Protein AF-A0A914M9F5-F1 (afdb_monomer_lite)

Structure (mmCIF, N/CA/C/O backbone):
data_AF-A0A914M9F5-F1
#
_entry.id   AF-A0A914M9F5-F1
#
loop_
_atom_site.group_PDB
_atom_site.id
_atom_site.type_symbol
_atom_site.label_atom_id
_atom_site.label_alt_id
_atom_site.label_comp_id
_atom_site.label_asym_id
_atom_site.label_entity_id
_atom_site.label_seq_id
_atom_site.pdbx_PDB_ins_code
_atom_site.Cartn_x
_atom_site.Cartn_y
_atom_site.Cartn_z
_atom_site.occupancy
_atom_site.B_iso_or_equiv
_atom_site.auth_seq_id
_atom_site.auth_comp_id
_atom_site.auth_asym_id
_atom_site.auth_atom_id
_atom_site.pdbx_PDB_model_num
ATOM 1 N N . MET A 1 1 ? 13.627 -33.824 -0.080 1.00 36.53 1 MET A N 1
ATOM 2 C CA . MET A 1 1 ? 12.360 -33.127 0.204 1.00 36.53 1 MET A CA 1
ATOM 3 C C . MET A 1 1 ? 12.661 -31.669 -0.057 1.00 36.53 1 MET A C 1
ATOM 5 O O . MET A 1 1 ? 13.066 -30.966 0.854 1.00 36.53 1 MET A O 1
ATOM 9 N N . GLU A 1 2 ? 12.656 -31.293 -1.329 1.00 35.72 2 GLU A N 1
ATOM 10 C CA . GLU A 1 2 ? 12.873 -29.908 -1.739 1.00 35.72 2 GLU A CA 1
ATOM 11 C C . GLU A 1 2 ? 11.484 -29.320 -1.948 1.00 35.72 2 GLU A C 1
ATOM 13 O O . GLU A 1 2 ? 10.638 -29.928 -2.603 1.00 35.72 2 GLU A O 1
ATOM 18 N N . ILE A 1 3 ? 11.226 -28.234 -1.231 1.00 41.19 3 ILE A N 1
ATOM 19 C CA . ILE A 1 3 ? 9.959 -27.518 -1.217 1.00 41.19 3 ILE A CA 1
ATOM 20 C C . ILE A 1 3 ? 9.910 -26.757 -2.542 1.00 41.19 3 ILE A C 1
ATOM 22 O O . ILE A 1 3 ? 10.814 -25.980 -2.833 1.00 41.19 3 ILE A O 1
ATOM 26 N N . GLU A 1 4 ? 8.909 -27.049 -3.369 1.00 42.34 4 GLU A N 1
ATOM 27 C CA . GLU A 1 4 ? 8.679 -26.341 -4.625 1.00 42.34 4 GLU A CA 1
ATOM 28 C C . GLU A 1 4 ? 8.221 -24.914 -4.304 1.00 42.34 4 GLU A C 1
ATOM 30 O O . GLU A 1 4 ? 7.059 -24.681 -3.964 1.00 42.34 4 GLU A O 1
ATOM 35 N N . ASP A 1 5 ? 9.151 -23.962 -4.391 1.00 47.34 5 ASP A N 1
ATOM 36 C CA . ASP A 1 5 ? 8.821 -22.547 -4.496 1.00 47.34 5 ASP A CA 1
ATOM 37 C C . ASP A 1 5 ? 7.995 -22.353 -5.770 1.00 47.34 5 ASP A C 1
ATOM 39 O O . ASP A 1 5 ? 8.462 -22.514 -6.900 1.00 47.34 5 ASP A O 1
ATOM 43 N N . ASN A 1 6 ? 6.713 -22.068 -5.560 1.00 45.53 6 ASN A N 1
ATOM 44 C CA . ASN A 1 6 ? 5.706 -21.829 -6.581 1.00 45.53 6 ASN A CA 1
ATOM 45 C C . ASN A 1 6 ? 5.933 -20.449 -7.221 1.00 45.53 6 ASN A C 1
ATOM 47 O O . ASN A 1 6 ? 5.087 -19.557 -7.134 1.00 45.53 6 ASN A O 1
ATOM 51 N N . GLU A 1 7 ? 7.096 -20.246 -7.841 1.00 55.00 7 GLU A N 1
ATOM 52 C CA . GLU A 1 7 ? 7.311 -19.111 -8.726 1.00 55.00 7 GLU A CA 1
ATOM 53 C C . GLU A 1 7 ? 6.410 -19.301 -9.942 1.00 55.00 7 GLU A C 1
ATOM 55 O O . GLU A 1 7 ? 6.537 -20.253 -10.713 1.00 55.00 7 GLU A O 1
ATOM 60 N N . LYS A 1 8 ? 5.450 -18.393 -10.102 1.00 53.75 8 LYS A N 1
ATOM 61 C CA . LYS A 1 8 ? 4.536 -18.337 -11.240 1.00 53.75 8 LYS A CA 1
ATOM 62 C C . LYS A 1 8 ? 5.347 -18.066 -12.511 1.00 53.75 8 LYS A C 1
ATOM 64 O O . LYS A 1 8 ? 5.555 -16.924 -12.905 1.00 53.75 8 LYS A O 1
ATOM 69 N N . ILE A 1 9 ? 5.831 -19.134 -13.142 1.00 55.56 9 ILE A N 1
ATOM 70 C CA . ILE A 1 9 ? 6.657 -19.070 -14.347 1.00 55.56 9 ILE A CA 1
ATOM 71 C C . ILE A 1 9 ? 5.792 -18.532 -15.499 1.00 55.56 9 ILE A C 1
ATOM 73 O O . ILE A 1 9 ? 4.953 -19.249 -16.042 1.00 55.56 9 ILE A O 1
ATOM 77 N N . PHE A 1 10 ? 6.007 -17.277 -15.907 1.00 58.50 10 PHE A N 1
ATOM 78 C CA . PHE A 1 10 ? 5.299 -16.633 -17.030 1.00 58.50 10 PHE A CA 1
ATOM 79 C C . PHE A 1 10 ? 5.623 -17.247 -18.413 1.00 58.50 10 PHE A C 1
ATOM 81 O O . PHE A 1 10 ? 5.035 -16.869 -19.424 1.00 58.50 10 PHE A O 1
ATOM 88 N N . GLY A 1 11 ? 6.519 -18.236 -18.469 1.00 53.34 11 GLY A N 1
ATOM 89 C CA . GLY A 1 11 ? 6.810 -19.047 -19.648 1.00 53.34 11 GLY A CA 1
ATOM 90 C C . GLY A 1 11 ? 8.001 -19.978 -19.417 1.00 53.34 11 GLY A C 1
ATOM 91 O O . GLY A 1 11 ? 8.998 -19.597 -18.810 1.00 53.34 11 GLY A O 1
ATOM 92 N N . LYS A 1 12 ? 7.928 -21.222 -19.901 1.00 60.12 12 LYS A N 1
ATOM 93 C CA . LYS A 1 12 ? 9.051 -22.165 -19.804 1.00 60.12 12 LYS A CA 1
ATOM 94 C C . LYS A 1 12 ? 10.062 -21.885 -20.916 1.00 60.12 12 LYS A C 1
ATOM 96 O O . LYS A 1 12 ? 9.713 -21.912 -22.093 1.00 60.12 12 LY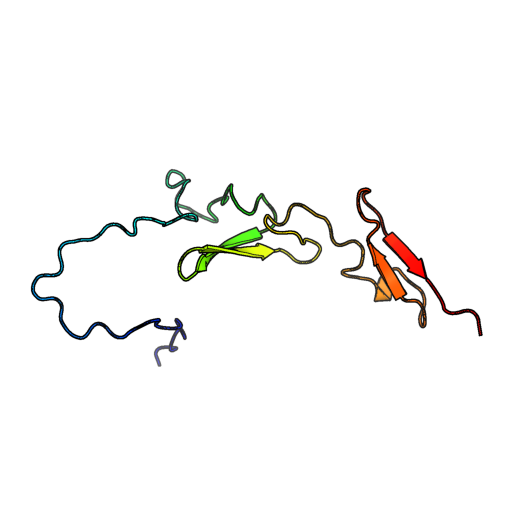S A O 1
ATOM 101 N N . ARG A 1 13 ? 11.332 -21.679 -20.555 1.00 60.34 13 ARG A N 1
ATOM 102 C CA . ARG A 1 13 ? 12.443 -21.541 -21.512 1.00 60.34 13 ARG A CA 1
ATOM 103 C C . ARG A 1 13 ? 12.597 -22.827 -22.336 1.00 60.34 13 ARG A C 1
ATOM 105 O O . ARG A 1 13 ? 12.939 -23.868 -21.781 1.00 60.34 13 ARG A O 1
ATOM 112 N N . VAL A 1 14 ? 12.357 -22.752 -23.648 1.00 66.81 14 VAL A N 1
ATOM 113 C CA . VAL A 1 14 ? 12.386 -23.920 -24.557 1.00 66.81 14 VAL A CA 1
ATOM 114 C C . VAL A 1 14 ? 13.778 -24.167 -25.165 1.00 66.81 14 VAL A C 1
ATOM 116 O O . VAL A 1 14 ? 14.112 -25.306 -25.475 1.00 66.81 14 VAL A O 1
ATOM 119 N N . SER A 1 15 ? 14.631 -23.142 -25.287 1.00 66.75 15 SER A N 1
ATOM 120 C CA . SER A 1 15 ? 16.040 -23.277 -25.701 1.00 66.75 15 SER A CA 1
ATOM 121 C C . SER A 1 15 ? 16.862 -22.076 -25.222 1.00 66.75 15 SER A C 1
ATOM 123 O O . SER A 1 15 ? 16.302 -21.002 -25.036 1.00 66.75 15 SER A O 1
ATOM 125 N N . GLN A 1 16 ? 18.169 -22.267 -25.000 1.00 65.94 16 GLN A N 1
ATOM 126 C CA . GLN A 1 16 ? 19.151 -21.214 -24.673 1.00 65.94 16 GLN A CA 1
ATOM 127 C C . GLN A 1 16 ? 19.985 -20.759 -25.884 1.00 65.94 16 GLN A C 1
ATOM 129 O O . GLN A 1 16 ? 20.813 -19.858 -25.773 1.00 65.94 16 GLN A O 1
ATOM 134 N N . GLN A 1 17 ? 19.800 -21.389 -27.043 1.00 69.00 17 GLN A N 1
A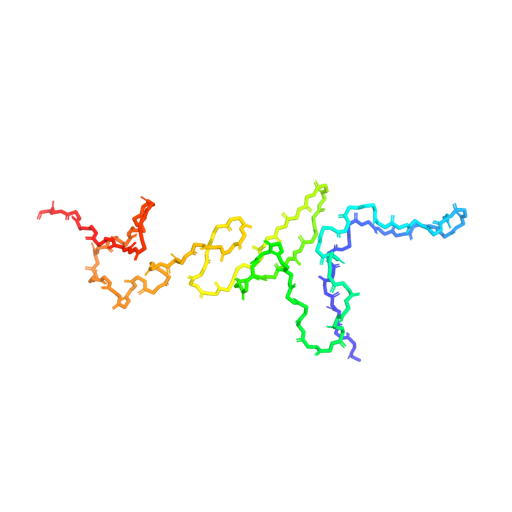TOM 135 C CA . GLN A 1 17 ? 20.597 -21.108 -28.235 1.00 69.00 17 GLN A CA 1
ATO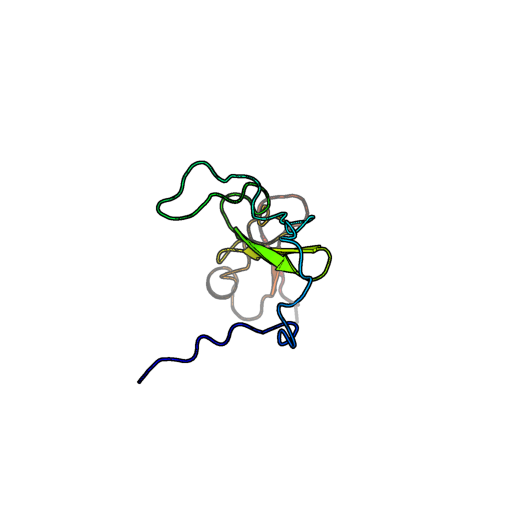M 136 C C . GLN A 1 17 ? 20.197 -19.749 -28.826 1.00 69.00 17 GLN A C 1
ATOM 138 O O . GLN A 1 17 ? 19.016 -19.497 -29.046 1.00 69.00 17 GLN A O 1
ATOM 143 N N . ASN A 1 18 ? 21.183 -18.887 -29.096 1.00 52.53 18 ASN A N 1
ATOM 144 C CA . ASN A 1 18 ? 21.016 -17.527 -29.638 1.00 52.53 18 ASN A CA 1
ATOM 145 C C . ASN A 1 18 ? 20.255 -16.532 -28.739 1.00 52.53 18 ASN A C 1
ATOM 147 O O . ASN A 1 18 ? 19.887 -15.452 -29.198 1.00 52.53 18 ASN A O 1
ATOM 151 N N . LEU A 1 19 ? 20.058 -16.854 -27.457 1.00 57.88 19 LEU A N 1
ATOM 152 C CA . LEU A 1 19 ? 19.687 -15.857 -26.457 1.00 57.88 19 LEU A CA 1
ATOM 153 C C . LEU A 1 19 ? 20.923 -15.015 -26.142 1.00 57.88 19 LEU A C 1
ATOM 155 O O . LEU A 1 19 ? 21.853 -15.476 -25.485 1.00 57.88 19 LEU A O 1
ATOM 159 N N . LEU A 1 20 ? 20.938 -13.782 -26.640 1.00 59.94 20 LEU A N 1
ATOM 160 C CA . LEU A 1 20 ? 21.826 -12.754 -26.107 1.00 59.94 20 LEU A CA 1
ATOM 161 C C . LEU A 1 20 ? 21.432 -12.514 -24.644 1.00 59.94 20 LEU A C 1
ATOM 163 O O . LEU A 1 20 ? 20.245 -12.582 -24.317 1.00 59.94 20 LEU A O 1
ATOM 167 N N . ASN A 1 21 ? 22.399 -12.229 -23.768 1.00 57.09 21 ASN A N 1
ATOM 168 C CA . ASN A 1 21 ? 22.081 -11.743 -22.427 1.00 57.09 21 ASN A CA 1
ATOM 169 C C . ASN A 1 21 ? 21.283 -10.442 -22.578 1.00 57.09 21 ASN A C 1
ATOM 171 O O . ASN A 1 21 ? 21.849 -9.393 -22.877 1.00 57.09 21 ASN A O 1
ATOM 175 N N . GLY A 1 22 ? 19.965 -10.533 -22.428 1.00 52.12 22 GLY A N 1
ATOM 176 C CA . GLY A 1 22 ? 19.097 -9.376 -22.326 1.00 52.12 22 GLY A CA 1
ATOM 177 C C . GLY A 1 22 ? 19.171 -8.839 -20.907 1.00 52.12 22 GLY A C 1
ATOM 178 O O . GLY A 1 22 ? 19.084 -9.601 -19.947 1.00 52.12 22 GLY A O 1
ATOM 179 N N . THR A 1 23 ? 19.334 -7.532 -20.767 1.00 55.12 23 THR A N 1
ATOM 180 C CA . THR A 1 23 ? 18.883 -6.840 -19.563 1.00 55.12 23 THR A CA 1
ATOM 181 C C . THR A 1 23 ? 17.359 -6.802 -19.614 1.00 55.12 23 THR A C 1
ATOM 183 O O . THR A 1 23 ? 16.798 -6.544 -20.683 1.00 55.12 23 THR A O 1
ATOM 186 N N . VAL A 1 24 ? 16.671 -7.056 -18.500 1.00 60.59 24 VAL A N 1
ATOM 187 C CA . VAL A 1 24 ? 15.262 -6.661 -18.413 1.00 60.59 24 VAL A CA 1
ATOM 188 C C . VAL A 1 24 ? 15.251 -5.139 -18.537 1.00 60.59 24 VAL A C 1
ATOM 190 O O . VAL A 1 24 ? 15.898 -4.444 -17.760 1.00 60.59 24 VAL A O 1
ATOM 193 N N . SER A 1 25 ? 14.633 -4.636 -19.605 1.00 58.22 25 SER A N 1
ATOM 194 C CA . SER A 1 25 ? 14.616 -3.201 -19.920 1.00 58.22 25 SER A CA 1
ATOM 195 C C . SER A 1 25 ? 13.854 -2.401 -18.858 1.00 58.22 25 SER A C 1
ATOM 197 O O . SER A 1 25 ? 14.225 -1.269 -18.565 1.00 58.22 25 SER A O 1
ATOM 199 N N . ASP A 1 26 ? 12.836 -3.019 -18.250 1.00 62.84 26 ASP A N 1
ATOM 200 C CA . ASP A 1 26 ? 11.819 -2.338 -17.445 1.00 62.84 26 ASP A CA 1
ATOM 201 C C . ASP A 1 26 ? 11.787 -2.900 -16.012 1.00 62.84 26 ASP A C 1
ATOM 203 O O . ASP A 1 26 ? 10.737 -3.196 -15.447 1.00 62.84 26 ASP A O 1
ATOM 207 N N . ASP A 1 27 ? 12.967 -3.101 -15.425 1.00 71.50 27 ASP A N 1
ATOM 208 C CA . ASP A 1 27 ? 13.132 -3.547 -14.039 1.00 71.50 27 ASP A CA 1
ATOM 209 C C . ASP A 1 27 ? 12.897 -2.364 -13.071 1.00 71.50 27 ASP A C 1
ATOM 211 O O . ASP A 1 27 ? 13.816 -1.842 -12.437 1.00 71.50 27 ASP A O 1
ATOM 215 N N . ILE A 1 28 ? 11.636 -1.921 -12.981 1.00 75.88 28 ILE A N 1
ATOM 216 C CA . ILE A 1 28 ? 11.191 -0.741 -12.213 1.00 75.88 28 ILE A CA 1
ATOM 217 C C . ILE A 1 28 ? 11.590 -0.869 -10.737 1.00 75.88 28 ILE A C 1
ATOM 219 O O . ILE A 1 28 ? 12.154 0.062 -10.162 1.00 75.88 28 ILE A O 1
ATOM 223 N N . CYS A 1 29 ? 11.413 -2.059 -10.161 1.00 77.12 29 CYS A N 1
ATOM 224 C CA . CYS A 1 29 ? 11.769 -2.348 -8.769 1.00 77.12 29 CYS A CA 1
ATOM 225 C C . CYS A 1 29 ? 13.288 -2.458 -8.500 1.00 77.12 29 CYS A C 1
ATOM 227 O O . CYS A 1 29 ? 13.699 -2.657 -7.358 1.00 77.12 29 CYS A O 1
ATOM 229 N N . LEU A 1 30 ? 14.147 -2.389 -9.526 1.00 70.25 30 LEU A N 1
ATOM 230 C CA . LEU A 1 30 ? 15.599 -2.602 -9.407 1.00 70.25 30 LEU A CA 1
ATOM 231 C C . LEU A 1 30 ? 16.401 -1.285 -9.338 1.00 70.25 30 LEU A C 1
ATOM 233 O O . LEU A 1 30 ? 17.632 -1.292 -9.333 1.00 70.25 30 LEU A O 1
ATOM 237 N N . MET A 1 31 ? 15.726 -0.138 -9.240 1.00 57.59 31 MET A N 1
ATOM 238 C CA . MET A 1 31 ? 16.325 1.205 -9.303 1.00 57.59 31 MET A CA 1
ATOM 239 C C . MET A 1 31 ? 17.024 1.677 -8.000 1.00 57.59 31 MET A C 1
ATOM 241 O O . MET A 1 31 ? 17.211 2.878 -7.796 1.00 57.59 31 MET A O 1
ATOM 245 N N . ASN A 1 32 ? 17.490 0.770 -7.122 1.00 55.50 32 ASN A N 1
ATOM 246 C CA . ASN A 1 32 ? 18.376 1.123 -5.992 1.00 55.50 32 ASN A CA 1
ATOM 247 C C . ASN A 1 32 ? 19.366 0.008 -5.574 1.00 55.50 32 ASN A C 1
ATOM 249 O O . ASN A 1 32 ? 19.495 -0.352 -4.403 1.00 55.50 32 ASN A O 1
ATOM 253 N N . VAL A 1 33 ? 20.108 -0.557 -6.531 1.00 56.44 33 VAL A N 1
ATOM 254 C CA . VAL A 1 33 ? 21.171 -1.545 -6.248 1.00 56.44 33 VAL A CA 1
ATOM 255 C C . VAL A 1 33 ? 22.444 -0.844 -5.763 1.00 56.44 33 VAL A C 1
ATOM 257 O O . VAL A 1 33 ? 23.405 -0.718 -6.511 1.00 56.44 33 VAL A O 1
ATOM 260 N N . ASN A 1 34 ? 22.456 -0.369 -4.511 1.00 51.62 34 ASN A N 1
ATOM 261 C CA . ASN A 1 34 ? 23.692 -0.121 -3.745 1.00 51.62 34 ASN A CA 1
ATOM 262 C C . ASN A 1 34 ? 23.535 -0.307 -2.215 1.00 51.62 34 ASN A C 1
ATOM 264 O O . ASN A 1 34 ? 24.281 0.290 -1.441 1.00 51.62 34 ASN A O 1
ATOM 268 N N . ASN A 1 35 ? 22.622 -1.170 -1.745 1.00 50.91 35 ASN A N 1
ATOM 269 C CA . ASN A 1 35 ? 22.705 -1.730 -0.385 1.00 50.91 35 ASN A CA 1
ATOM 270 C C . ASN A 1 35 ? 22.072 -3.134 -0.307 1.00 50.91 35 ASN A C 1
ATOM 272 O O . ASN A 1 35 ? 20.991 -3.341 0.240 1.00 50.91 35 ASN A O 1
ATOM 276 N N . LEU A 1 36 ? 22.753 -4.119 -0.902 1.00 55.91 36 LEU A N 1
ATOM 277 C CA . LEU A 1 36 ? 22.534 -5.527 -0.579 1.00 55.91 36 LEU A CA 1
ATOM 278 C C . LEU A 1 36 ? 22.979 -5.732 0.870 1.00 55.91 36 LEU A C 1
ATOM 280 O O . LEU A 1 36 ? 24.182 -5.727 1.113 1.00 55.91 36 LEU A O 1
ATOM 284 N N . ASN A 1 37 ? 22.025 -5.850 1.797 1.00 49.38 37 ASN A N 1
ATOM 285 C CA . ASN A 1 37 ? 21.969 -6.817 2.905 1.00 49.38 37 ASN A CA 1
ATOM 286 C C . ASN A 1 37 ? 20.816 -6.412 3.857 1.00 49.38 37 ASN A C 1
ATOM 288 O O . ASN A 1 37 ? 21.037 -5.650 4.795 1.00 49.38 37 ASN A O 1
ATOM 292 N N . ASN A 1 38 ? 19.620 -6.987 3.637 1.00 46.50 38 ASN A N 1
ATOM 293 C CA . ASN A 1 38 ? 18.359 -6.859 4.410 1.00 46.50 38 ASN A CA 1
ATOM 294 C C . ASN A 1 38 ? 17.378 -5.746 3.989 1.00 46.50 38 ASN A C 1
ATOM 296 O O . ASN A 1 38 ? 17.244 -4.743 4.679 1.00 46.50 38 ASN A O 1
ATOM 300 N N . GLY A 1 39 ? 16.606 -5.987 2.923 1.00 51.69 39 GLY A N 1
ATOM 301 C CA . GLY A 1 39 ? 15.462 -5.142 2.559 1.00 51.69 39 GLY A CA 1
ATOM 302 C C . GLY A 1 39 ? 15.888 -3.892 1.800 1.00 51.69 39 GLY A C 1
ATOM 303 O O . GLY A 1 39 ? 16.154 -2.847 2.387 1.00 51.69 39 GLY A O 1
ATOM 304 N N . GLY A 1 40 ? 15.960 -4.002 0.473 1.00 52.19 40 GLY A N 1
ATOM 305 C CA . GLY A 1 40 ? 16.080 -2.822 -0.372 1.00 52.19 40 GLY A CA 1
ATOM 306 C C . GLY A 1 40 ? 14.854 -1.943 -0.152 1.00 52.19 40 GLY A C 1
ATOM 307 O O . GLY A 1 40 ? 13.734 -2.402 -0.357 1.00 52.19 40 GLY A O 1
ATOM 308 N N . MET A 1 41 ? 15.070 -0.707 0.298 1.00 54.09 41 MET A N 1
ATOM 309 C CA . MET A 1 41 ? 14.050 0.337 0.260 1.00 54.09 41 MET A CA 1
ATOM 310 C C . MET A 1 41 ? 13.727 0.596 -1.211 1.00 54.09 41 MET A C 1
ATOM 312 O O . MET A 1 41 ? 14.454 1.309 -1.904 1.00 54.09 41 MET A O 1
ATOM 316 N N . ASP A 1 42 ? 12.691 -0.052 -1.730 1.00 61.44 42 ASP A N 1
ATOM 317 C CA . ASP A 1 42 ? 12.198 0.325 -3.038 1.00 61.44 42 ASP A CA 1
ATOM 318 C C . ASP A 1 42 ? 11.573 1.719 -2.908 1.00 61.44 42 ASP A C 1
ATOM 320 O O . ASP A 1 42 ? 10.538 1.912 -2.278 1.00 61.44 42 ASP A O 1
ATOM 324 N N . LEU A 1 43 ? 12.258 2.723 -3.459 1.00 65.56 43 LEU A N 1
ATOM 325 C CA . LEU A 1 43 ? 11.802 4.111 -3.411 1.00 65.56 43 LEU A CA 1
ATOM 326 C C . LEU A 1 43 ? 10.448 4.281 -4.124 1.00 65.56 43 LEU A C 1
ATOM 328 O O . LEU A 1 43 ? 9.755 5.262 -3.863 1.00 65.56 43 LEU A O 1
ATOM 332 N N . THR A 1 44 ? 10.076 3.341 -4.999 1.00 78.12 44 THR A N 1
ATOM 333 C CA . THR A 1 44 ? 8.832 3.364 -5.770 1.00 78.12 44 THR A CA 1
ATOM 334 C C . THR A 1 44 ? 7.623 3.144 -4.863 1.00 78.12 44 THR A C 1
ATOM 336 O O . THR A 1 44 ? 6.753 4.004 -4.819 1.00 78.12 44 THR A O 1
ATOM 339 N N . CYS A 1 45 ? 7.593 2.072 -4.070 1.00 85.62 45 CYS A N 1
ATOM 340 C CA . CYS A 1 45 ? 6.496 1.749 -3.145 1.00 85.62 45 CYS A CA 1
ATOM 341 C C . CYS A 1 45 ? 6.615 2.403 -1.757 1.00 85.62 45 CYS A C 1
ATOM 343 O O . CYS A 1 45 ? 5.910 2.026 -0.819 1.00 85.62 45 CYS A O 1
ATOM 345 N N . GLY A 1 46 ? 7.530 3.365 -1.606 1.00 82.31 46 GLY A N 1
ATOM 346 C CA . GLY A 1 46 ? 7.786 4.042 -0.340 1.00 82.31 46 GLY A CA 1
ATOM 347 C C . GLY A 1 46 ? 8.340 3.115 0.751 1.00 82.31 46 GLY A C 1
ATOM 348 O O . GLY A 1 46 ? 8.877 2.043 0.497 1.00 82.31 46 GLY A O 1
ATOM 349 N N . PHE A 1 47 ? 8.230 3.544 2.011 1.00 83.12 47 PHE A N 1
ATOM 350 C CA . PHE A 1 47 ? 8.715 2.768 3.165 1.00 83.12 47 PHE A CA 1
ATOM 351 C C . PHE A 1 47 ? 7.745 1.677 3.636 1.00 83.12 47 PHE A C 1
ATOM 353 O O . PHE A 1 47 ? 8.087 0.931 4.549 1.00 83.12 47 PHE A O 1
ATOM 360 N N . HIS A 1 48 ? 6.545 1.621 3.055 1.00 87.69 48 HIS A N 1
ATOM 361 C CA . HIS A 1 48 ? 5.432 0.791 3.519 1.00 87.69 48 HIS A CA 1
ATOM 362 C C . HIS A 1 48 ? 4.944 -0.183 2.449 1.00 87.69 48 HIS A C 1
ATOM 364 O O . HIS A 1 48 ? 3.780 -0.580 2.455 1.00 87.69 48 HIS A O 1
ATOM 370 N N . GLY A 1 49 ? 5.807 -0.528 1.495 1.00 86.94 49 GLY A N 1
ATOM 371 C CA . GLY A 1 49 ? 5.455 -1.443 0.427 1.00 86.94 49 GLY A CA 1
ATOM 372 C C . GLY A 1 49 ? 6.652 -2.155 -0.179 1.00 86.94 49 GLY A C 1
ATOM 373 O O . GLY A 1 49 ? 7.785 -1.673 -0.152 1.00 86.94 49 GLY A O 1
ATOM 374 N N . HIS A 1 50 ? 6.373 -3.318 -0.755 1.00 85.56 50 HIS A N 1
ATOM 375 C CA . HIS A 1 50 ? 7.324 -4.100 -1.528 1.00 85.56 50 HIS A CA 1
ATOM 376 C C . HIS A 1 50 ? 6.960 -4.042 -3.010 1.00 85.56 50 HIS A C 1
ATOM 378 O O . HIS A 1 50 ? 5.838 -4.363 -3.393 1.00 85.56 50 HIS A O 1
ATOM 384 N N . CYS A 1 51 ? 7.912 -3.649 -3.853 1.00 85.44 51 CYS A N 1
ATOM 385 C CA . CYS A 1 51 ? 7.691 -3.595 -5.293 1.00 85.44 51 CYS A CA 1
ATOM 386 C C . CYS A 1 51 ? 7.822 -4.959 -5.943 1.00 85.44 51 CYS A C 1
ATOM 388 O O . CYS A 1 51 ? 8.791 -5.690 -5.716 1.00 85.44 51 CYS A O 1
ATOM 390 N N . ARG A 1 52 ? 6.867 -5.254 -6.820 1.00 85.00 52 ARG A N 1
ATOM 391 C CA . ARG A 1 52 ? 6.860 -6.426 -7.678 1.00 85.00 52 ARG A CA 1
ATOM 392 C C . ARG A 1 52 ? 6.681 -6.012 -9.133 1.00 85.00 52 ARG A C 1
ATOM 394 O O . ARG A 1 52 ? 5.660 -5.439 -9.505 1.00 85.00 52 ARG A O 1
ATOM 401 N N . ASN A 1 53 ? 7.637 -6.380 -9.982 1.00 79.50 53 ASN A N 1
ATOM 402 C CA . ASN A 1 53 ? 7.494 -6.214 -11.428 1.00 79.50 53 ASN A CA 1
ATOM 403 C C . ASN A 1 53 ? 6.367 -7.126 -11.952 1.00 79.50 53 ASN A C 1
ATOM 405 O O . ASN A 1 53 ? 6.240 -8.287 -11.552 1.00 79.50 53 ASN A O 1
ATOM 409 N N . THR A 1 54 ? 5.563 -6.612 -12.878 1.00 81.19 54 THR A N 1
ATOM 410 C CA . THR A 1 54 ? 4.496 -7.338 -13.577 1.00 81.19 54 THR A CA 1
ATOM 411 C C . THR A 1 54 ? 4.681 -7.231 -15.095 1.00 81.19 54 THR A C 1
ATOM 413 O O . THR A 1 54 ? 5.684 -6.714 -15.584 1.00 81.19 54 THR A O 1
ATOM 416 N N . PHE A 1 55 ? 3.757 -7.789 -15.885 1.00 79.19 55 PHE A N 1
ATOM 417 C CA . PHE A 1 55 ? 3.859 -7.712 -17.342 1.00 79.19 55 PHE A CA 1
ATOM 418 C C . PHE A 1 55 ? 3.567 -6.282 -17.817 1.00 79.19 55 PHE A C 1
ATOM 420 O O . PHE A 1 55 ? 2.411 -5.866 -17.820 1.00 79.19 55 PHE A O 1
ATOM 427 N N . ASN A 1 56 ? 4.617 -5.579 -18.255 1.00 75.31 56 ASN A N 1
ATOM 428 C CA . ASN A 1 56 ? 4.611 -4.178 -18.703 1.00 75.31 56 ASN A CA 1
ATOM 429 C C . ASN A 1 56 ? 4.304 -3.129 -17.616 1.00 75.31 56 ASN A C 1
ATOM 431 O O . ASN A 1 56 ? 4.016 -1.986 -17.966 1.00 75.31 56 ASN A O 1
ATOM 435 N N . ASP A 1 57 ? 4.344 -3.491 -16.333 1.00 81.75 57 ASP A N 1
ATOM 436 C CA . ASP A 1 57 ? 4.065 -2.560 -15.232 1.00 81.75 57 ASP A CA 1
ATOM 437 C C . ASP A 1 57 ? 4.713 -3.034 -13.917 1.00 81.75 57 ASP A C 1
ATOM 439 O O . ASP A 1 57 ? 5.432 -4.036 -13.893 1.00 81.75 57 ASP A O 1
ATOM 443 N N . PHE A 1 58 ? 4.421 -2.367 -12.804 1.00 84.31 58 PHE A N 1
ATOM 444 C CA . PHE A 1 58 ? 4.785 -2.769 -11.446 1.00 84.31 58 PHE A CA 1
ATOM 445 C C . PHE A 1 58 ? 3.573 -2.689 -10.508 1.00 84.31 58 PHE A C 1
ATOM 447 O O . PHE A 1 58 ? 2.613 -1.965 -10.753 1.00 84.31 58 PHE A O 1
ATOM 454 N N . GLU A 1 59 ? 3.621 -3.446 -9.418 1.00 87.75 59 GLU A N 1
ATOM 455 C CA . GLU A 1 59 ? 2.640 -3.393 -8.336 1.00 87.75 59 GLU A CA 1
ATOM 456 C C . GLU A 1 59 ? 3.364 -3.245 -6.996 1.00 87.75 59 GLU A C 1
ATOM 458 O O . GLU A 1 59 ? 4.456 -3.787 -6.809 1.00 87.75 59 GLU A O 1
ATOM 463 N N . CYS A 1 60 ? 2.739 -2.528 -6.062 1.00 90.50 60 CYS A N 1
ATOM 464 C CA . CYS A 1 60 ? 3.216 -2.388 -4.694 1.00 90.50 60 CYS A CA 1
ATOM 465 C C . CYS A 1 60 ? 2.374 -3.245 -3.748 1.00 90.50 60 CYS A C 1
ATOM 467 O O . CYS A 1 60 ? 1.177 -3.011 -3.575 1.00 90.50 60 CYS A O 1
ATOM 469 N N . ASP A 1 61 ? 3.014 -4.218 -3.109 1.00 90.38 61 ASP A N 1
ATOM 470 C CA . ASP A 1 61 ? 2.433 -4.988 -2.016 1.00 90.38 61 ASP A CA 1
ATOM 471 C C . ASP A 1 61 ? 2.589 -4.178 -0.719 1.00 90.38 61 ASP A C 1
ATOM 473 O O . ASP A 1 61 ? 3.670 -4.146 -0.128 1.00 90.38 61 ASP A O 1
ATOM 477 N N . CYS A 1 62 ? 1.529 -3.476 -0.305 1.00 92.25 62 CYS A N 1
ATOM 478 C CA . CYS A 1 62 ? 1.561 -2.602 0.870 1.00 92.25 62 CYS A CA 1
ATOM 479 C C . CYS A 1 62 ? 1.531 -3.363 2.197 1.00 92.25 62 CYS A C 1
ATOM 481 O O . CYS A 1 62 ? 0.837 -4.373 2.352 1.00 92.25 62 CYS A O 1
ATOM 483 N N . ASP A 1 63 ? 2.228 -2.809 3.185 1.00 92.25 63 ASP A N 1
ATOM 484 C CA . ASP A 1 63 ? 2.175 -3.254 4.568 1.00 92.25 63 ASP A CA 1
ATOM 485 C C . ASP A 1 63 ? 0.753 -3.127 5.148 1.00 92.25 63 ASP A C 1
ATOM 487 O O . ASP A 1 63 ? -0.025 -2.250 4.752 1.00 92.25 63 ASP A O 1
ATOM 491 N N . PRO A 1 64 ? 0.398 -3.948 6.153 1.00 91.69 64 PRO A N 1
ATOM 492 C CA . PRO A 1 64 ? -0.871 -3.824 6.860 1.00 91.69 64 PRO A CA 1
ATOM 493 C C . PRO A 1 64 ? -1.112 -2.402 7.393 1.00 91.69 64 PRO A C 1
ATOM 495 O O . PRO A 1 64 ? -0.303 -1.866 8.150 1.00 91.69 64 PRO A O 1
ATOM 498 N N . GLY A 1 65 ? -2.250 -1.803 7.036 1.00 91.44 65 GLY A N 1
ATOM 499 C CA . GLY A 1 65 ? -2.575 -0.420 7.403 1.00 91.44 65 GLY A CA 1
ATOM 500 C C . GLY A 1 65 ? -2.082 0.639 6.416 1.00 91.44 65 GLY A C 1
ATOM 501 O O . GLY A 1 65 ? -2.209 1.826 6.715 1.00 91.44 65 GLY A O 1
ATOM 502 N N . TRP A 1 66 ? -1.567 0.237 5.254 1.00 91.44 66 TRP A N 1
ATOM 503 C CA . TRP A 1 66 ? -1.192 1.124 4.154 1.00 91.44 66 TRP A CA 1
ATOM 504 C C . TRP A 1 66 ? -1.881 0.714 2.854 1.00 91.44 66 TRP A C 1
ATOM 506 O O . TRP A 1 66 ? -2.206 -0.448 2.624 1.00 91.44 66 TRP A O 1
ATOM 516 N N . MET A 1 67 ? -2.139 1.703 2.009 1.00 89.44 67 MET A N 1
ATOM 517 C CA . MET A 1 67 ? -2.794 1.573 0.715 1.00 89.44 67 MET A CA 1
ATOM 518 C C . MET A 1 67 ? -2.316 2.687 -0.227 1.00 89.44 67 MET A C 1
ATOM 520 O O . MET A 1 67 ? -1.548 3.567 0.160 1.00 89.44 67 MET A O 1
ATOM 524 N N . GLY A 1 68 ? -2.801 2.672 -1.466 1.00 88.69 68 GLY A N 1
ATOM 525 C CA . GLY A 1 68 ? -2.345 3.575 -2.524 1.00 88.69 68 GLY A CA 1
ATOM 526 C C . GLY A 1 68 ? -1.501 2.836 -3.556 1.00 88.69 68 GLY A C 1
ATOM 527 O O . GLY A 1 68 ? -1.184 1.663 -3.379 1.00 88.69 68 GLY A O 1
ATOM 528 N N . ILE A 1 69 ? -1.176 3.513 -4.657 1.00 88.56 69 ILE A N 1
ATOM 529 C CA . ILE A 1 69 ? -0.357 2.922 -5.728 1.00 88.56 69 ILE A CA 1
ATOM 530 C C . ILE A 1 69 ? 1.086 2.744 -5.248 1.00 88.56 69 ILE A C 1
ATOM 532 O O . ILE A 1 69 ? 1.750 1.802 -5.659 1.00 88.56 69 ILE A O 1
ATOM 536 N N . PHE A 1 70 ? 1.53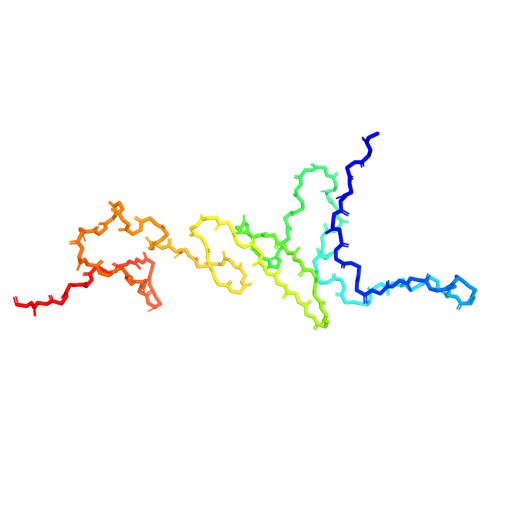8 3.616 -4.347 1.00 88.56 70 PHE A N 1
ATOM 537 C CA . PHE A 1 70 ? 2.891 3.655 -3.805 1.00 88.56 70 PHE A CA 1
ATOM 538 C C . PHE A 1 70 ? 2.902 3.441 -2.286 1.00 88.56 70 PHE A C 1
ATOM 540 O O . PHE A 1 70 ? 3.833 3.872 -1.611 1.00 88.56 70 PHE A O 1
ATOM 547 N N . CYS A 1 71 ? 1.845 2.832 -1.736 1.00 91.25 71 CYS A N 1
ATOM 548 C CA . CYS A 1 71 ? 1.669 2.608 -0.298 1.00 91.25 71 CYS A CA 1
ATOM 549 C C . CYS A 1 71 ? 1.851 3.878 0.552 1.00 91.25 71 CYS A C 1
ATOM 551 O O . CYS A 1 71 ? 2.350 3.843 1.676 1.00 91.25 71 CYS A O 1
ATOM 553 N N . GLU A 1 72 ? 1.452 5.022 0.001 1.00 87.75 72 GLU A N 1
ATOM 554 C CA . GLU A 1 72 ? 1.643 6.343 0.586 1.00 87.75 72 GLU A CA 1
ATOM 555 C C . GLU A 1 72 ? 0.473 6.787 1.478 1.00 87.75 72 GLU A C 1
ATOM 557 O O . GLU A 1 72 ? 0.571 7.786 2.194 1.00 87.75 72 GLU A O 1
ATOM 562 N N . ILE A 1 73 ? -0.646 6.059 1.433 1.00 88.31 73 ILE A N 1
ATOM 563 C CA . ILE A 1 73 ? -1.885 6.402 2.127 1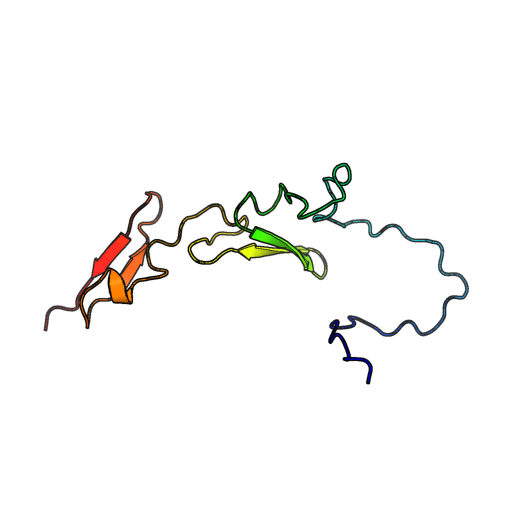.00 88.31 73 ILE A CA 1
ATOM 564 C C . ILE A 1 73 ? -2.081 5.445 3.299 1.00 88.31 73 ILE A C 1
ATOM 566 O O . ILE A 1 73 ? -2.152 4.234 3.122 1.00 88.31 73 ILE A O 1
ATOM 570 N N . GLN A 1 74 ? -2.235 5.986 4.503 1.00 89.38 74 GLN A N 1
ATOM 571 C CA . GLN A 1 74 ? -2.575 5.183 5.672 1.00 89.38 74 GLN A CA 1
ATOM 572 C C . GLN A 1 74 ? -4.040 4.722 5.599 1.00 89.38 74 GLN A C 1
ATOM 574 O O . GLN A 1 74 ? -4.953 5.541 5.477 1.00 89.38 74 GLN A O 1
ATOM 579 N N . ASP A 1 75 ? -4.269 3.415 5.710 1.00 91.00 75 ASP A N 1
ATOM 580 C CA . ASP A 1 75 ? -5.599 2.833 5.865 1.00 91.00 75 ASP A CA 1
ATOM 581 C C . ASP A 1 75 ? -5.999 2.834 7.345 1.00 91.00 75 ASP A C 1
ATOM 583 O O . ASP A 1 75 ? -5.681 1.928 8.122 1.00 91.00 75 ASP A O 1
ATOM 587 N N . PHE A 1 76 ? -6.739 3.864 7.746 1.00 90.00 76 PHE A N 1
ATOM 588 C CA . PHE A 1 76 ? -7.259 3.988 9.105 1.00 90.00 76 PHE A CA 1
ATOM 589 C C . PHE A 1 76 ? -8.371 2.979 9.405 1.00 90.00 76 PHE A C 1
ATOM 591 O O . PHE A 1 76 ? -8.658 2.709 10.570 1.00 90.00 76 PHE A O 1
ATOM 598 N N . CYS A 1 77 ? -8.981 2.397 8.374 1.00 91.25 77 CYS A N 1
ATOM 599 C CA . CYS A 1 77 ? -10.020 1.387 8.505 1.00 91.25 77 CYS A CA 1
ATOM 600 C C . CYS A 1 77 ? -9.478 -0.045 8.535 1.00 91.25 77 CYS A C 1
ATOM 602 O O . CYS A 1 77 ? -10.267 -0.971 8.733 1.00 91.25 77 CYS A O 1
ATOM 604 N N . PHE A 1 78 ? -8.159 -0.248 8.440 1.00 91.12 78 PHE A N 1
ATOM 605 C CA . PHE A 1 78 ? -7.541 -1.576 8.510 1.00 91.12 78 PHE A CA 1
ATOM 606 C C . PHE A 1 78 ? -7.989 -2.374 9.751 1.00 91.12 78 PHE A C 1
ATOM 608 O O . PHE A 1 78 ? -8.270 -3.567 9.673 1.00 91.12 78 PHE A O 1
ATOM 615 N N . ASN A 1 79 ? -8.159 -1.691 10.889 1.00 88.88 79 ASN A N 1
ATOM 616 C CA . ASN A 1 79 ? -8.688 -2.260 12.133 1.00 88.88 79 ASN A CA 1
ATOM 617 C C . ASN A 1 79 ? -10.108 -1.760 12.460 1.00 88.88 79 ASN A C 1
ATOM 619 O O . ASN A 1 79 ? -10.440 -1.525 13.622 1.00 88.88 79 ASN A O 1
ATOM 623 N N . ALA A 1 80 ? -10.977 -1.616 11.453 1.00 85.75 80 ALA A N 1
ATOM 624 C CA . ALA A 1 80 ? -12.326 -1.061 11.606 1.00 85.75 80 ALA A CA 1
ATOM 625 C C . ALA A 1 80 ? -13.154 -1.708 12.730 1.00 85.75 80 ALA A C 1
ATOM 627 O O . ALA A 1 80 ? -13.902 -1.009 13.401 1.00 85.75 80 ALA A O 1
ATOM 628 N N . SER A 1 81 ? -12.998 -3.013 12.985 1.00 83.06 81 SER A N 1
ATOM 629 C CA . SER A 1 81 ? -13.734 -3.712 14.058 1.00 83.06 81 SER A CA 1
ATOM 630 C C . SER A 1 81 ? -13.317 -3.297 15.476 1.00 83.06 81 SER A C 1
ATOM 632 O O . SER A 1 81 ? -14.094 -3.447 16.413 1.00 83.06 81 SER A O 1
ATOM 634 N N . LEU A 1 82 ? -12.090 -2.798 15.648 1.00 84.81 82 LEU A N 1
ATOM 635 C CA . LEU A 1 82 ? -11.588 -2.262 16.921 1.00 84.81 82 LEU A CA 1
ATOM 636 C C . LEU A 1 82 ? -11.907 -0.771 17.077 1.00 84.81 82 LEU A C 1
ATOM 638 O O . LEU A 1 82 ? -11.920 -0.254 18.191 1.00 84.81 82 LEU A O 1
ATOM 642 N N . ILE A 1 83 ? -12.123 -0.085 15.957 1.00 87.06 83 ILE A N 1
ATOM 643 C CA . ILE A 1 83 ? -12.224 1.371 15.878 1.00 87.06 83 ILE A CA 1
ATOM 644 C C . ILE A 1 83 ? -13.687 1.828 15.872 1.00 87.06 83 ILE A C 1
ATOM 646 O O . ILE A 1 83 ? -14.050 2.779 16.563 1.00 87.06 83 ILE A O 1
ATOM 650 N N . CYS A 1 84 ? -14.530 1.151 15.097 1.00 91.50 84 CYS A N 1
ATOM 651 C CA . CYS A 1 84 ? -15.932 1.482 14.914 1.00 91.50 84 CYS A CA 1
ATOM 652 C C . CYS A 1 84 ? -16.831 0.475 15.658 1.00 91.50 84 CYS A C 1
ATOM 654 O O . CYS A 1 84 ? -16.542 -0.723 15.673 1.00 91.50 84 CYS A O 1
ATOM 656 N N . PRO A 1 85 ? -17.942 0.922 16.27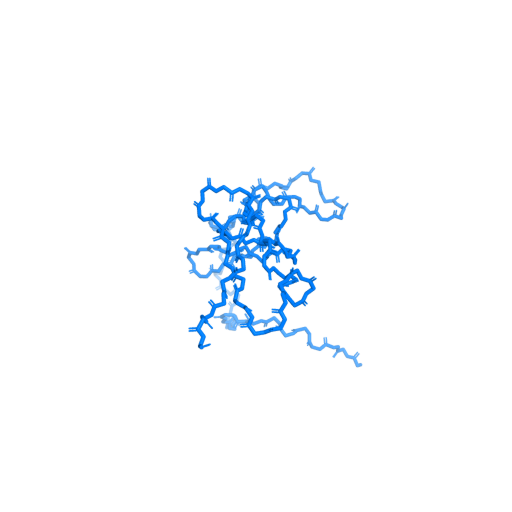2 1.00 88.69 85 PRO A N 1
ATOM 657 C CA . PRO A 1 85 ? -18.877 0.029 16.950 1.00 88.69 85 PRO A CA 1
ATOM 658 C C . PRO A 1 85 ? -19.553 -0.950 15.977 1.00 88.69 85 PRO A C 1
ATOM 660 O O . PRO A 1 85 ? -19.749 -0.655 14.795 1.00 88.69 85 PRO A O 1
ATOM 663 N N . ASN A 1 86 ? -19.969 -2.110 16.492 1.00 87.62 86 ASN A N 1
ATOM 664 C CA . ASN A 1 86 ? -20.677 -3.125 15.708 1.00 87.62 86 ASN A CA 1
ATOM 665 C C . ASN A 1 86 ? -21.896 -2.530 14.984 1.00 87.62 86 ASN A C 1
ATOM 667 O O . ASN A 1 86 ? -22.707 -1.833 15.593 1.00 87.62 86 ASN A O 1
ATOM 671 N N . GLY A 1 87 ? -22.033 -2.831 13.690 1.00 85.12 87 GLY A N 1
ATOM 672 C CA . GLY A 1 87 ? -23.119 -2.312 12.850 1.00 85.12 87 GLY A CA 1
ATOM 673 C C . GLY A 1 87 ? -22.849 -0.943 12.218 1.00 85.12 87 GLY A C 1
ATOM 674 O O . GLY A 1 87 ? -23.741 -0.388 11.581 1.00 85.12 87 GLY A O 1
ATOM 675 N N . SER A 1 88 ? -21.635 -0.404 12.357 1.00 90.62 88 SER A N 1
ATOM 676 C CA . SER A 1 88 ? -21.186 0.776 11.612 1.00 90.62 88 SER A CA 1
ATOM 677 C C . SER A 1 88 ? -20.140 0.415 10.553 1.00 90.62 88 SER A C 1
ATOM 679 O O . SER A 1 88 ? -19.415 -0.573 10.677 1.00 90.62 88 SER A O 1
ATOM 681 N N . LYS A 1 89 ? -20.096 1.202 9.478 1.00 91.69 89 LYS A N 1
ATOM 682 C CA . LYS A 1 89 ? -19.150 1.087 8.371 1.00 91.69 89 LYS A CA 1
ATOM 683 C C . LYS A 1 89 ? -18.027 2.100 8.574 1.00 91.69 89 LYS A C 1
ATOM 685 O O . LYS A 1 89 ? -18.300 3.276 8.789 1.00 91.69 89 LYS A O 1
ATOM 690 N N . CYS A 1 90 ? -16.779 1.649 8.495 1.00 92.00 90 CYS A N 1
ATOM 691 C CA . CYS A 1 90 ? -15.623 2.542 8.488 1.00 92.00 90 CYS A CA 1
ATOM 692 C C . CYS A 1 90 ? -15.349 3.031 7.065 1.00 92.00 90 CYS A C 1
ATOM 694 O O . CYS A 1 90 ? -15.324 2.228 6.130 1.00 92.00 90 CYS A O 1
ATOM 696 N N . GLU A 1 91 ? -15.132 4.333 6.907 1.00 91.44 91 GLU A N 1
ATOM 697 C CA . GLU A 1 91 ? -14.738 4.950 5.644 1.00 91.44 91 GLU A CA 1
ATOM 698 C C . GLU A 1 91 ? -13.537 5.877 5.867 1.00 91.44 91 GLU A C 1
ATOM 700 O O . GLU A 1 91 ? -13.560 6.744 6.743 1.00 91.44 91 GLU A O 1
ATOM 705 N N . ASN A 1 92 ? -12.478 5.695 5.073 1.00 89.69 92 ASN A N 1
ATOM 706 C CA . ASN A 1 92 ? -11.332 6.604 5.062 1.00 89.69 92 ASN A CA 1
ATOM 707 C C . ASN A 1 92 ? -11.743 7.948 4.445 1.00 89.69 92 ASN A C 1
ATOM 709 O O . ASN A 1 92 ? -12.452 7.993 3.436 1.00 89.69 92 ASN A O 1
ATOM 713 N N . ILE A 1 93 ? -11.280 9.052 5.030 1.00 89.19 93 ILE A N 1
ATOM 714 C CA . ILE A 1 93 ? -11.583 10.395 4.531 1.00 89.19 93 ILE A CA 1
ATOM 715 C C . ILE A 1 93 ? -10.652 10.703 3.352 1.00 89.19 93 ILE A C 1
ATOM 717 O O . ILE A 1 93 ? -9.434 10.794 3.496 1.00 89.19 93 ILE A O 1
ATOM 721 N N . VAL A 1 94 ? -11.219 10.885 2.158 1.00 79.62 94 VAL A N 1
ATOM 722 C CA . VAL A 1 94 ? -10.436 11.203 0.954 1.00 79.62 94 VAL A CA 1
ATOM 723 C C . VAL A 1 94 ? -9.838 12.608 1.090 1.00 79.62 94 VAL A C 1
ATOM 725 O O . VAL A 1 94 ? -10.570 13.589 1.206 1.00 79.62 94 VAL A O 1
ATOM 728 N N . GLY A 1 95 ? -8.507 12.710 1.066 1.00 72.88 95 GLY A N 1
ATOM 729 C CA . GLY A 1 95 ? -7.787 13.989 1.140 1.00 72.88 95 GLY A CA 1
ATOM 730 C C . GLY A 1 95 ? -7.454 14.488 2.554 1.00 72.88 95 GLY A C 1
ATOM 731 O O . GLY A 1 95 ? -6.981 15.615 2.687 1.00 72.88 95 GLY A O 1
ATOM 732 N N . GLY A 1 96 ? -7.657 13.682 3.604 1.00 66.88 96 GLY A N 1
ATOM 733 C CA . GLY A 1 96 ? -7.250 14.022 4.973 1.00 66.88 96 GLY A CA 1
ATOM 734 C C . GLY A 1 96 ? -7.085 12.790 5.867 1.00 66.88 96 GLY A C 1
ATOM 735 O O . GLY A 1 96 ? -7.909 11.887 5.819 1.00 66.88 96 GLY A O 1
ATOM 736 N N . GLY A 1 97 ? -6.014 12.764 6.674 1.00 78.62 97 GLY A N 1
ATOM 737 C CA . GLY A 1 97 ? -5.515 11.600 7.428 1.00 78.62 97 GLY A CA 1
ATOM 738 C C . GLY A 1 97 ? -6.385 11.128 8.599 1.00 78.62 97 GLY A C 1
ATOM 739 O O . GLY A 1 97 ? -5.959 11.198 9.750 1.00 78.62 97 GLY A O 1
ATOM 740 N N . GLY A 1 98 ? -7.597 10.655 8.311 1.00 85.88 98 GLY A N 1
ATOM 741 C CA . GLY A 1 98 ? -8.490 10.057 9.299 1.00 85.88 98 GLY A CA 1
ATOM 742 C C . GLY A 1 98 ? -9.602 9.206 8.686 1.00 85.88 98 GLY A C 1
ATOM 743 O O . GLY A 1 98 ? -9.625 8.929 7.486 1.00 85.88 98 GLY A O 1
ATOM 744 N N . PHE A 1 99 ? -10.549 8.807 9.534 1.00 91.38 99 PHE A N 1
ATOM 745 C CA . PHE A 1 99 ? -11.675 7.939 9.188 1.00 91.38 99 PHE A CA 1
ATOM 746 C C . PHE A 1 99 ? -12.989 8.464 9.772 1.00 91.38 99 PHE A C 1
ATOM 748 O O . PHE A 1 99 ? -13.001 9.257 10.716 1.00 91.38 99 PHE A O 1
ATOM 755 N N . VAL A 1 100 ? -14.105 7.980 9.232 1.00 91.38 100 VAL A N 1
ATOM 756 C CA . VAL A 1 100 ? -15.454 8.193 9.760 1.00 91.38 100 VAL A CA 1
ATOM 757 C C . VAL A 1 100 ? -16.182 6.857 9.893 1.00 91.38 100 VAL A C 1
ATOM 759 O O . VAL A 1 100 ? -16.131 6.018 8.996 1.00 91.38 100 VAL A O 1
ATOM 762 N N . CYS A 1 101 ? -16.864 6.652 11.021 1.00 92.88 101 CYS A N 1
ATOM 763 C CA . CYS A 1 101 ? -17.775 5.525 11.207 1.00 92.88 101 CYS A CA 1
ATOM 764 C C . CYS A 1 101 ? -19.198 5.989 10.871 1.00 92.88 101 CYS A C 1
ATOM 766 O O . CYS A 1 101 ? -19.735 6.870 11.545 1.00 92.88 101 CYS A O 1
ATOM 768 N N . THR A 1 102 ? -19.819 5.402 9.853 1.00 91.88 102 THR A N 1
ATOM 769 C CA . THR A 1 102 ? -21.202 5.695 9.464 1.00 91.88 102 THR A CA 1
ATOM 770 C C . THR A 1 102 ? -22.111 4.536 9.858 1.00 91.88 102 THR A C 1
ATOM 772 O O . THR A 1 102 ? -21.822 3.372 9.595 1.00 91.88 102 THR A O 1
ATOM 775 N N . SER A 1 103 ? -23.221 4.828 10.531 1.00 88.19 103 SER A N 1
ATOM 776 C CA . SER A 1 103 ? -24.269 3.851 10.824 1.00 88.19 103 SER A CA 1
ATOM 777 C C . SER A 1 103 ? -25.540 4.245 10.085 1.00 88.19 103 SER A C 1
ATOM 779 O O . SER A 1 103 ? -25.923 5.415 10.042 1.00 88.19 103 SER A O 1
ATOM 781 N N . THR A 1 104 ? -26.206 3.268 9.476 1.00 80.81 104 THR A N 1
ATOM 782 C CA . THR A 1 104 ? -27.553 3.481 8.948 1.00 80.81 104 THR A CA 1
ATOM 783 C C . THR A 1 104 ? -28.497 3.624 10.133 1.00 80.81 104 THR A C 1
ATOM 785 O O . THR A 1 104 ? -28.708 2.659 10.865 1.00 80.81 104 THR A O 1
ATOM 788 N N . ALA A 1 105 ? -29.037 4.823 10.343 1.00 67.88 105 ALA A N 1
ATOM 789 C CA . ALA A 1 105 ? -30.103 5.026 11.312 1.00 67.88 105 ALA A CA 1
ATOM 790 C C . ALA A 1 105 ? -31.355 4.277 10.827 1.00 67.88 105 ALA A C 1
ATOM 792 O O . ALA A 1 105 ? -31.915 4.620 9.785 1.00 67.88 105 ALA A O 1
ATOM 793 N N . THR A 1 106 ? -31.741 3.233 11.558 1.00 58.78 106 THR A N 1
ATOM 794 C CA . THR A 1 106 ? -33.030 2.533 11.431 1.00 58.78 106 THR A CA 1
ATOM 795 C C . THR A 1 106 ? -33.985 2.990 12.511 1.00 58.78 106 THR A C 1
ATOM 797 O O . THR A 1 106 ? -33.523 3.051 13.674 1.00 58.78 106 THR A O 1
#

Radius of gyration: 20.56 Å; chains: 1; bounding box: 57×47×47 Å

Secondary structure (DSSP, 8-state):
---------SS-----TT---PPPTT-GGGTTTT--SS----SSSGGGEEEEEETTEEEEEEPTTEESTTS-EE-TTTTHHHHS-TT-EEEEPTTSS-EEEE----

pLDDT: mean 74.07, std 16.42, range [35.72, 92.88]

Organism: Meloidogyne incognita (NCBI:txid6306)

Foldseek 3Di:
DDDDPPDPPPDDDPDPPPDDPDDPPCPLQPVDPDDPDPDDQRVQLGPFWHWDDDDVGIQTHGHQQFDDRSSPAGNQCSVVPVVEDPQWDWDADPPDRHIDTHHDDD

InterPro domains:
  IPR000152 EGF-type aspartate/asparagine hydroxylation site [PS00010] (51-62)
  IPR000742 EGF-like domain [PS00022] (60-71)
  IPR000742 EGF-like domain [PS01186] (60-71)
  IPR000742 EGF-like domain [PS50026] (35-72)
  IPR000742 EGF-like domain [SM00181] (28-72)
  IPR001881 EGF-like calcium-binding domain [SM00179] (27-72)
  IPR013111 Epidermal growth factor-like domain, extracellular [PF07974] (42-71)

Sequence (106 aa):
MEIEDNEKIFGKRVSQQNLLNGTVSDDICLMNVNNLNNGGMDLTCGFHGHCRNTFNDFECDCDPGWMGIFCEIQDFCFNASLICPNGSKCENIVGGGGFVCTSTAT